Protein AF-I4BBF3-F1 (afdb_monomer_lite)

Radius of gyration: 27.24 Å; chains: 1; bounding box: 70×35×88 Å

Structure (mmCIF, N/CA/C/O backbone):
data_AF-I4BBF3-F1
#
_entry.id   AF-I4BBF3-F1
#
loop_
_atom_site.group_PDB
_atom_site.id
_atom_site.type_symbol
_atom_site.label_atom_id
_atom_site.label_alt_id
_atom_site.label_comp_id
_atom_site.label_asym_id
_atom_site.label_entity_id
_atom_site.label_seq_id
_atom_site.pdbx_PDB_ins_code
_atom_site.Cartn_x
_atom_site.Cartn_y
_atom_site.Cartn_z
_atom_site.occupancy
_atom_site.B_iso_or_equiv
_atom_site.auth_seq_id
_atom_site.auth_comp_id
_atom_site.auth_asym_id
_atom_site.auth_atom_id
_atom_site.pdbx_PDB_model_num
ATOM 1 N N . MET A 1 1 ? -49.535 -15.320 -70.992 1.00 38.84 1 MET A N 1
ATOM 2 C CA . MET A 1 1 ? -50.136 -16.609 -70.597 1.00 38.84 1 MET A CA 1
ATOM 3 C C . MET A 1 1 ? -49.320 -17.195 -69.453 1.00 38.84 1 MET A C 1
ATOM 5 O O . MET A 1 1 ? -48.101 -17.200 -69.522 1.00 38.84 1 MET A O 1
ATOM 9 N N . THR A 1 2 ? -50.036 -17.564 -68.395 1.00 36.50 2 THR A N 1
ATOM 10 C CA . THR A 1 2 ? -49.710 -18.356 -67.187 1.00 36.50 2 THR A CA 1
ATOM 11 C C . THR A 1 2 ? -48.779 -19.561 -67.472 1.00 36.50 2 THR A C 1
ATOM 13 O O . THR A 1 2 ? -48.849 -20.107 -68.562 1.00 36.50 2 THR A O 1
ATOM 16 N N . MET A 1 3 ? -47.880 -20.042 -66.594 1.00 35.47 3 MET A N 1
ATOM 17 C CA . MET A 1 3 ? -48.078 -20.500 -65.205 1.00 35.47 3 MET A CA 1
ATOM 18 C C . MET A 1 3 ? -46.771 -20.622 -64.369 1.00 35.47 3 MET A C 1
ATOM 20 O O . MET A 1 3 ? -45.705 -20.933 -64.885 1.00 35.47 3 MET A O 1
ATOM 24 N N . LYS A 1 4 ? -46.953 -20.465 -63.045 1.00 45.62 4 LYS A N 1
ATOM 25 C CA . LYS A 1 4 ? -46.247 -20.995 -61.848 1.00 45.62 4 LYS A CA 1
ATOM 26 C C . LYS A 1 4 ? -45.193 -22.116 -62.002 1.00 45.62 4 LYS A C 1
ATOM 28 O O . LYS A 1 4 ? -45.495 -23.174 -62.543 1.00 45.62 4 LYS A O 1
ATOM 33 N N . ARG A 1 5 ? -44.125 -22.009 -61.188 1.00 48.22 5 ARG A N 1
ATOM 34 C CA . ARG A 1 5 ? -43.706 -23.071 -60.241 1.00 48.22 5 ARG A CA 1
ATOM 35 C C . ARG A 1 5 ? -42.970 -22.505 -59.012 1.00 48.22 5 ARG A C 1
ATOM 37 O O . ARG A 1 5 ? -42.053 -21.707 -59.141 1.00 48.22 5 ARG A O 1
ATOM 44 N N . MET A 1 6 ? -43.438 -22.919 -57.833 1.00 47.50 6 MET A N 1
ATOM 45 C CA . MET A 1 6 ? -42.845 -22.743 -56.499 1.00 47.50 6 MET A CA 1
ATOM 46 C C . MET A 1 6 ? -41.921 -23.930 -56.181 1.00 47.50 6 MET A C 1
ATOM 48 O O . MET A 1 6 ? -42.310 -25.038 -56.536 1.00 47.50 6 MET A O 1
ATOM 52 N N . THR A 1 7 ? -40.810 -23.706 -55.458 1.00 47.41 7 THR A N 1
ATOM 53 C CA . THR A 1 7 ? -40.121 -24.630 -54.504 1.00 47.41 7 THR A CA 1
ATOM 54 C C . THR A 1 7 ? -38.872 -23.907 -53.965 1.00 47.41 7 THR A C 1
ATOM 56 O O . THR A 1 7 ? -38.019 -23.532 -54.757 1.00 47.41 7 THR A O 1
ATOM 59 N N . MET A 1 8 ? -38.880 -23.380 -52.735 1.00 35.91 8 MET A N 1
ATOM 60 C CA . MET A 1 8 ? -38.453 -23.968 -51.443 1.00 35.91 8 MET A CA 1
ATOM 61 C C . MET A 1 8 ? -36.947 -24.264 -51.267 1.00 35.91 8 MET A C 1
ATOM 63 O O . MET A 1 8 ? -36.312 -24.922 -52.079 1.00 35.91 8 MET A O 1
ATOM 67 N N . SER A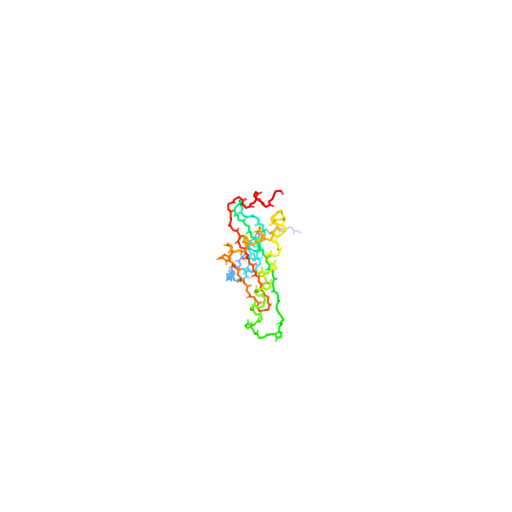 1 9 ? -36.465 -23.749 -50.130 1.00 48.47 9 SER A N 1
ATOM 68 C CA . SER A 1 9 ? -35.185 -23.811 -49.419 1.00 48.47 9 SER A CA 1
ATOM 69 C C . SER A 1 9 ? -34.305 -25.059 -49.544 1.00 48.47 9 SER A C 1
ATOM 71 O O . SER A 1 9 ? -34.794 -26.179 -49.452 1.00 48.47 9 SER A O 1
ATOM 73 N N . ALA A 1 10 ? -32.986 -24.839 -49.490 1.00 48.62 10 ALA A N 1
ATOM 74 C CA . ALA A 1 10 ? -32.059 -25.715 -48.770 1.00 48.62 10 ALA A CA 1
ATOM 75 C C . ALA A 1 10 ? -30.840 -24.914 -48.281 1.00 48.62 10 ALA A C 1
ATOM 77 O O . ALA A 1 10 ? -29.944 -24.559 -49.044 1.00 48.62 10 ALA A O 1
ATOM 78 N N . SER A 1 11 ? -30.847 -24.609 -46.985 1.00 47.91 11 SER A N 1
ATOM 79 C CA . SER A 1 11 ? -29.691 -24.164 -46.216 1.00 47.91 11 SER A CA 1
ATOM 80 C C . SER A 1 11 ? -28.587 -25.220 -46.271 1.00 47.91 11 SER A C 1
ATOM 82 O O . SER A 1 11 ? -28.857 -26.393 -46.026 1.00 47.91 11 SER A O 1
ATOM 84 N N . LEU A 1 12 ? -27.341 -24.808 -46.492 1.00 45.38 12 LEU A N 1
ATOM 85 C CA . LEU A 1 12 ? -26.170 -25.629 -46.191 1.00 45.38 12 LEU A CA 1
ATOM 86 C C . LEU A 1 12 ? -25.174 -24.780 -45.404 1.00 45.38 12 LEU A C 1
ATOM 88 O O . LEU A 1 12 ? -24.359 -24.035 -45.940 1.00 45.38 12 LEU A O 1
ATOM 92 N N . LEU A 1 13 ? -25.341 -24.883 -44.085 1.00 46.31 13 LEU A N 1
ATOM 93 C CA . LEU A 1 13 ? -24.372 -24.525 -43.061 1.00 46.31 13 LEU A CA 1
ATOM 94 C C . LEU A 1 13 ? -23.093 -25.325 -43.311 1.00 46.31 13 LEU A C 1
ATOM 96 O O . LEU A 1 13 ? -23.065 -26.532 -43.085 1.00 46.31 13 LEU A O 1
ATOM 100 N N . VAL A 1 14 ? -22.028 -24.656 -43.746 1.00 49.78 14 VAL A N 1
ATOM 101 C CA . VAL A 1 14 ? -20.677 -25.211 -43.643 1.00 49.78 14 VAL A CA 1
ATOM 102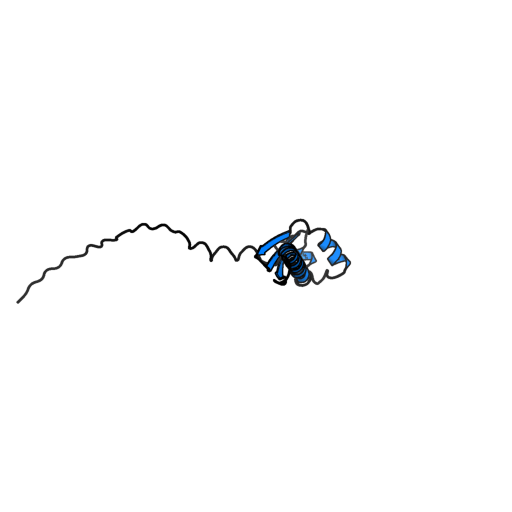 C C . VAL A 1 14 ? -20.146 -24.834 -42.266 1.00 49.78 14 VAL A C 1
ATOM 104 O O . VAL A 1 14 ? -19.606 -23.755 -42.040 1.00 49.78 14 VAL A O 1
ATOM 107 N N . THR A 1 15 ? -20.366 -25.747 -41.326 1.00 47.81 15 THR A N 1
ATOM 108 C CA . THR A 1 15 ? -19.697 -25.823 -40.029 1.00 47.81 15 THR A CA 1
ATOM 109 C C . THR A 1 15 ? -18.207 -26.079 -40.243 1.00 47.81 15 THR A C 1
ATOM 111 O O . THR A 1 15 ? -17.766 -27.222 -40.342 1.00 47.81 15 THR A O 1
ATOM 114 N N . GLY A 1 16 ? -17.429 -25.002 -40.331 1.00 48.22 16 GLY A N 1
ATOM 115 C CA . GLY A 1 16 ? -15.978 -25.027 -40.189 1.00 48.22 16 GLY A CA 1
ATOM 116 C C . GLY A 1 16 ? -15.608 -24.858 -38.721 1.00 48.22 16 GLY A C 1
ATOM 117 O O . GLY A 1 16 ? -15.592 -23.745 -38.205 1.00 48.22 16 GLY A O 1
ATOM 118 N N . ILE A 1 17 ? -15.345 -25.977 -38.052 1.00 55.72 17 ILE A N 1
ATOM 119 C CA . ILE A 1 17 ? -14.746 -26.044 -36.719 1.00 55.72 17 ILE A CA 1
ATOM 120 C C . ILE A 1 17 ? -13.340 -25.437 -36.816 1.00 55.72 17 ILE A C 1
ATOM 122 O O . ILE A 1 17 ? -12.428 -26.071 -37.337 1.00 55.72 17 ILE A O 1
ATOM 126 N N . PHE A 1 18 ? -13.165 -24.217 -36.309 1.00 48.75 18 PHE A N 1
ATOM 127 C CA . PHE A 1 18 ? -11.869 -23.716 -35.863 1.00 48.75 18 PHE A CA 1
ATOM 128 C C . PHE A 1 18 ? -12.007 -23.226 -34.423 1.00 48.75 18 PHE A C 1
ATOM 130 O O . PHE A 1 18 ? -12.940 -22.519 -34.052 1.00 48.75 18 PHE A O 1
ATOM 137 N N . LEU A 1 19 ? -11.096 -23.743 -33.615 1.00 48.91 19 LEU A N 1
ATOM 138 C CA . LEU A 1 19 ? -11.065 -23.760 -32.162 1.00 48.91 19 LEU A CA 1
ATOM 139 C C . LEU A 1 19 ? -11.204 -22.359 -31.528 1.00 48.91 19 LEU A C 1
ATOM 141 O O . LEU A 1 19 ? -10.659 -21.392 -32.064 1.00 48.91 19 LEU A O 1
ATOM 145 N N . PRO A 1 20 ? -11.836 -22.242 -30.344 1.00 49.09 20 PRO A N 1
ATOM 146 C CA . PRO A 1 20 ? -11.873 -21.005 -29.582 1.00 49.09 20 PRO A CA 1
ATOM 147 C C . PRO A 1 20 ? -10.529 -20.836 -28.864 1.00 49.09 20 PRO A C 1
ATOM 149 O O . PRO A 1 20 ? -10.383 -21.200 -27.702 1.00 49.09 20 PRO A O 1
ATOM 152 N N . PHE A 1 21 ? -9.524 -20.311 -29.558 1.00 48.94 21 PHE A N 1
ATOM 153 C CA . PHE A 1 21 ? -8.306 -19.826 -28.916 1.00 48.94 21 PHE A CA 1
ATOM 154 C C . PHE A 1 21 ? -8.258 -18.301 -29.006 1.00 48.94 21 PHE A C 1
ATOM 156 O O . PHE A 1 21 ? -8.241 -17.724 -30.089 1.00 48.94 21 PHE A O 1
ATOM 163 N N . CYS A 1 22 ? -8.210 -17.688 -27.820 1.00 49.75 22 CYS A N 1
ATOM 164 C CA . CYS A 1 22 ? -7.884 -16.287 -27.549 1.00 49.75 22 CYS A CA 1
ATOM 165 C C . CYS A 1 22 ? -9.009 -15.248 -27.712 1.00 49.75 22 CYS A C 1
ATOM 167 O O . CYS A 1 22 ? -8.863 -14.255 -28.413 1.00 49.75 22 CYS A O 1
ATOM 169 N N . ALA A 1 23 ? -10.077 -15.397 -26.924 1.00 41.25 23 ALA A N 1
ATOM 170 C CA . ALA A 1 23 ? -10.784 -14.236 -26.352 1.00 41.25 23 ALA A CA 1
ATOM 171 C C . ALA A 1 23 ? -10.681 -14.203 -24.810 1.00 41.25 23 ALA A C 1
ATOM 173 O O . ALA A 1 23 ? -11.480 -13.579 -24.115 1.00 41.25 23 ALA A O 1
ATOM 174 N N . SER A 1 24 ? -9.666 -14.879 -24.266 1.00 45.19 24 SER A N 1
ATOM 175 C CA . SER A 1 24 ? -9.268 -14.833 -22.859 1.00 45.19 24 SER A CA 1
ATOM 176 C C . SER A 1 24 ? -8.171 -13.787 -22.663 1.00 45.19 24 SER A C 1
ATOM 178 O O . SER A 1 24 ? -7.012 -14.143 -22.489 1.00 45.19 24 SER A O 1
ATOM 180 N N . SER A 1 25 ? -8.510 -12.498 -22.702 1.00 44.84 25 SER A N 1
ATOM 181 C CA . SER A 1 25 ? -7.600 -11.458 -22.176 1.00 44.84 25 SER A CA 1
ATOM 182 C C . SER A 1 25 ? -8.240 -10.105 -21.849 1.00 44.84 25 SER A C 1
ATOM 184 O O . SER A 1 25 ? -7.522 -9.208 -21.426 1.00 44.84 25 SER A O 1
ATOM 186 N N . LEU A 1 26 ? -9.570 -9.943 -21.924 1.00 48.66 26 LEU A N 1
ATOM 187 C CA . LEU A 1 26 ? -10.226 -8.691 -21.497 1.00 48.66 26 LEU A CA 1
ATOM 188 C C . LEU A 1 26 ? -11.280 -8.831 -20.382 1.00 48.66 26 LEU A C 1
ATOM 190 O O . LEU A 1 26 ? -11.951 -7.856 -20.060 1.00 48.66 26 LEU A O 1
ATOM 194 N N . ALA A 1 27 ? -11.406 -10.002 -19.745 1.00 45.81 27 ALA A N 1
ATOM 195 C CA . ALA A 1 27 ? -12.399 -10.229 -18.681 1.00 45.81 27 ALA A CA 1
ATOM 196 C C . ALA A 1 27 ? -11.840 -10.823 -17.368 1.00 45.81 27 ALA A C 1
ATOM 198 O O . ALA A 1 27 ? -12.619 -11.219 -16.507 1.00 45.81 27 ALA A O 1
ATOM 199 N N . CYS A 1 28 ? -10.513 -10.842 -17.167 1.00 42.34 28 CYS A N 1
ATOM 200 C CA . CYS A 1 28 ? -9.883 -11.371 -15.940 1.00 42.34 28 CYS A CA 1
ATOM 201 C C . CYS A 1 28 ? -8.885 -10.419 -15.244 1.00 42.34 28 CYS A C 1
ATOM 203 O O . CYS A 1 28 ? -8.111 -10.872 -14.408 1.00 42.34 28 CYS A O 1
ATOM 205 N N . ALA A 1 29 ? -8.898 -9.110 -15.529 1.00 46.12 29 ALA A N 1
ATOM 206 C CA . ALA A 1 29 ? -7.922 -8.161 -14.960 1.00 46.12 29 ALA A CA 1
ATOM 207 C C . ALA A 1 29 ? -8.494 -7.083 -14.008 1.00 46.12 29 ALA A C 1
ATOM 209 O O . ALA A 1 29 ? -7.761 -6.186 -13.609 1.00 46.12 29 ALA A O 1
ATOM 210 N N . THR A 1 30 ? -9.768 -7.132 -13.589 1.00 47.91 30 THR A N 1
ATOM 211 C CA . THR A 1 30 ? -10.381 -6.019 -12.809 1.00 47.91 30 THR A CA 1
ATOM 212 C C . THR A 1 30 ? -11.139 -6.434 -11.538 1.00 47.91 30 THR A C 1
ATOM 214 O O . THR A 1 30 ? -12.010 -5.712 -11.042 1.00 47.91 30 THR A O 1
ATOM 217 N N . GLY A 1 31 ? -10.799 -7.592 -10.958 1.00 52.72 31 GLY A N 1
ATOM 218 C CA . GLY A 1 31 ? -11.379 -8.065 -9.688 1.00 52.72 31 GLY A CA 1
ATOM 219 C C . GLY A 1 31 ? -10.426 -8.079 -8.485 1.00 52.72 31 GLY A C 1
ATOM 220 O O . GLY A 1 31 ? -10.879 -8.005 -7.342 1.00 52.72 31 GLY A O 1
ATOM 221 N N . GLY A 1 32 ? -9.113 -8.181 -8.722 1.00 64.38 32 GLY A N 1
ATOM 222 C CA . GLY A 1 32 ? -8.133 -8.381 -7.651 1.00 64.38 32 GLY A CA 1
ATOM 223 C C . GLY A 1 32 ? -7.765 -7.091 -6.921 1.00 64.38 32 GLY A C 1
ATOM 224 O O . GLY A 1 32 ? -7.781 -7.042 -5.697 1.00 64.38 32 GLY A O 1
ATOM 225 N N . TRP A 1 33 ? -7.451 -6.041 -7.670 1.00 80.75 33 TRP A N 1
ATOM 226 C CA . TRP A 1 33 ? -6.783 -4.836 -7.182 1.00 80.75 33 TRP A CA 1
ATOM 227 C C . TRP A 1 33 ? -7.766 -3.754 -6.725 1.00 80.75 33 TRP A C 1
ATOM 229 O O . TRP A 1 33 ? -7.766 -2.645 -7.242 1.00 80.75 33 TRP A O 1
ATOM 239 N N . ARG A 1 34 ? -8.652 -4.095 -5.783 1.00 84.25 34 ARG A N 1
ATOM 240 C CA . ARG A 1 34 ? -9.609 -3.142 -5.203 1.00 84.25 34 ARG A CA 1
ATOM 241 C C . ARG A 1 34 ? -9.218 -2.766 -3.787 1.00 84.25 34 ARG A C 1
ATOM 243 O O . ARG A 1 34 ? -8.887 -3.638 -2.986 1.00 84.25 34 ARG A O 1
ATOM 250 N N . GLU A 1 35 ? -9.327 -1.479 -3.496 1.00 87.38 35 GLU A N 1
ATOM 251 C CA . GLU A 1 35 ? -9.181 -0.953 -2.146 1.00 87.38 35 GLU A CA 1
ATOM 252 C C . GLU A 1 35 ? -10.485 -1.019 -1.356 1.00 87.38 35 GLU A C 1
ATOM 254 O O . GLU A 1 35 ? -11.579 -0.968 -1.925 1.00 87.38 35 GLU A O 1
ATOM 259 N N . GLY A 1 36 ? -10.357 -1.061 -0.034 1.00 87.06 36 GLY A N 1
ATOM 260 C CA . GLY A 1 36 ? -11.460 -0.916 0.905 1.00 87.06 36 GLY A CA 1
ATOM 261 C C . GLY A 1 36 ? -11.638 -2.101 1.842 1.00 87.06 36 GLY A C 1
ATOM 262 O O . GLY A 1 36 ? -10.898 -3.091 1.815 1.00 87.06 36 GLY A O 1
ATOM 263 N N . PHE A 1 37 ? -12.625 -1.966 2.723 1.00 86.69 37 PHE A N 1
ATOM 264 C CA . PHE A 1 37 ? -12.933 -2.981 3.718 1.00 86.69 37 PHE A CA 1
ATOM 265 C C . PHE A 1 37 ? -13.538 -4.227 3.070 1.00 86.69 37 PHE A C 1
ATOM 267 O O . PHE A 1 37 ? -14.484 -4.149 2.284 1.00 86.69 37 PHE A O 1
ATOM 274 N N . ARG A 1 38 ? -13.019 -5.394 3.444 1.00 87.25 38 ARG A N 1
ATOM 275 C CA . ARG A 1 38 ? -13.598 -6.702 3.136 1.00 87.25 38 ARG A CA 1
ATOM 276 C C . ARG A 1 38 ? -14.145 -7.303 4.426 1.00 87.25 38 ARG A C 1
ATOM 278 O O . ARG A 1 38 ? -13.448 -7.994 5.158 1.00 87.25 38 ARG A O 1
ATOM 285 N N . GLY A 1 39 ? -15.412 -7.013 4.704 1.00 85.50 39 GLY A N 1
ATOM 286 C CA . GLY A 1 39 ? -16.038 -7.363 5.980 1.00 85.50 39 GLY A CA 1
ATOM 287 C C . GLY A 1 39 ? -15.646 -6.401 7.102 1.00 85.50 39 GLY A C 1
ATOM 288 O O . GLY A 1 39 ? -15.247 -5.265 6.849 1.00 85.50 39 GLY A O 1
ATOM 289 N N . GLU A 1 40 ? -15.806 -6.841 8.347 1.00 85.06 40 GLU A N 1
ATOM 290 C CA . GLU A 1 40 ? -15.583 -5.998 9.533 1.00 85.06 40 GLU A CA 1
ATOM 291 C C . GLU A 1 40 ? -14.114 -5.931 9.955 1.00 85.06 40 GLU A C 1
ATOM 293 O O . GLU A 1 40 ? -13.690 -4.942 10.550 1.00 85.06 40 GLU A O 1
ATOM 298 N N . ASN A 1 41 ? -13.332 -6.955 9.603 1.00 85.25 41 ASN A N 1
ATOM 299 C CA . ASN A 1 41 ? -12.002 -7.169 10.165 1.00 85.25 41 ASN A CA 1
ATOM 300 C C . ASN A 1 41 ? -10.858 -7.008 9.161 1.00 85.25 41 ASN A C 1
ATOM 302 O O . ASN A 1 41 ? -9.701 -7.133 9.544 1.00 85.25 41 ASN A O 1
ATOM 306 N N . GLN A 1 42 ? -11.141 -6.776 7.877 1.00 86.06 42 GLN A N 1
ATOM 307 C CA . GLN A 1 42 ? -10.105 -6.713 6.847 1.00 86.06 42 GLN A CA 1
ATOM 308 C C . GLN A 1 42 ? -10.202 -5.421 6.037 1.00 86.06 42 GLN A C 1
ATOM 310 O O . GLN A 1 42 ? -11.286 -5.030 5.613 1.00 86.06 42 GLN A O 1
ATOM 315 N N . LEU A 1 43 ? -9.059 -4.793 5.770 1.00 86.06 43 LEU A N 1
ATOM 316 C CA . LEU A 1 43 ? -8.891 -3.659 4.865 1.00 86.06 43 LEU A CA 1
ATOM 317 C C . LEU A 1 43 ? -7.850 -4.020 3.807 1.00 86.06 43 LEU A C 1
ATOM 319 O O . LEU A 1 43 ? -6.778 -4.527 4.128 1.00 86.06 43 LEU A O 1
ATOM 323 N N . GLN A 1 44 ? -8.166 -3.771 2.542 1.00 89.19 44 GLN A N 1
ATOM 324 C CA . GLN A 1 44 ? -7.231 -3.930 1.434 1.00 89.19 44 GLN A CA 1
ATOM 325 C C . GLN A 1 44 ? -6.819 -2.549 0.940 1.00 89.19 44 GLN A C 1
ATOM 327 O O . GLN A 1 44 ? -7.673 -1.729 0.612 1.00 89.19 44 GLN A O 1
ATOM 332 N N . LEU A 1 45 ? -5.516 -2.308 0.891 1.00 88.62 45 LEU A N 1
ATOM 333 C CA . LEU A 1 45 ? -4.921 -1.109 0.317 1.00 88.62 45 LEU A CA 1
ATOM 334 C C . LEU A 1 45 ? -4.136 -1.510 -0.921 1.00 88.62 45 LEU A C 1
ATOM 336 O O . LEU A 1 45 ? -3.456 -2.541 -0.909 1.00 88.62 45 LEU A O 1
ATOM 340 N N . VAL A 1 46 ? -4.242 -0.725 -1.983 1.00 91.25 46 VAL A N 1
ATOM 341 C CA . VAL A 1 46 ? -3.580 -0.999 -3.255 1.00 91.25 46 VAL A CA 1
ATOM 342 C C . VAL A 1 46 ? -2.837 0.246 -3.689 1.00 91.25 46 VAL A C 1
ATOM 344 O O . VAL A 1 46 ? -3.415 1.323 -3.740 1.00 91.25 46 VAL A O 1
ATOM 347 N N . GLY A 1 47 ? -1.568 0.070 -4.029 1.00 89.75 47 GLY A N 1
ATOM 348 C CA . GLY A 1 47 ? -0.725 1.142 -4.526 1.00 89.75 47 GLY A CA 1
ATOM 349 C C . GLY A 1 47 ? 0.081 0.711 -5.731 1.00 89.75 47 GLY A C 1
ATOM 350 O O . GLY A 1 47 ? 0.300 -0.486 -5.971 1.00 89.75 47 GLY A O 1
ATOM 351 N N . GLU A 1 48 ? 0.524 1.705 -6.483 1.00 92.12 48 GLU A N 1
ATOM 352 C CA . GLU A 1 48 ? 1.351 1.536 -7.667 1.00 92.12 48 GLU A CA 1
ATOM 353 C C . GLU A 1 48 ? 2.669 2.284 -7.480 1.00 92.12 48 GLU A C 1
ATOM 355 O O . GLU A 1 48 ? 2.736 3.367 -6.907 1.00 92.12 48 GLU A O 1
ATOM 360 N N . GLY A 1 49 ? 3.756 1.676 -7.934 1.00 90.56 49 GLY A N 1
ATOM 361 C CA . GLY A 1 49 ? 5.094 2.223 -7.803 1.00 90.56 49 GLY A CA 1
ATOM 362 C C . GLY A 1 49 ? 5.827 2.113 -9.118 1.00 90.56 49 GLY A C 1
ATOM 363 O O . GLY A 1 49 ? 5.782 1.079 -9.781 1.00 90.56 49 GLY A O 1
ATOM 364 N N . HIS A 1 50 ? 6.524 3.178 -9.485 1.00 90.94 50 HIS A N 1
ATOM 365 C CA . HIS A 1 50 ? 7.329 3.229 -10.692 1.00 90.94 50 HIS A CA 1
ATOM 366 C C . HIS A 1 50 ? 8.773 3.570 -10.338 1.00 90.94 50 HIS A C 1
ATOM 368 O O . HIS A 1 50 ? 9.030 4.364 -9.433 1.00 90.94 50 HIS A O 1
ATOM 374 N N . ALA A 1 51 ? 9.720 2.985 -11.064 1.00 87.56 51 ALA A N 1
ATOM 375 C CA . ALA A 1 51 ? 11.133 3.295 -10.915 1.00 87.56 51 ALA A CA 1
ATOM 376 C C . ALA A 1 51 ? 11.777 3.632 -12.255 1.00 87.56 51 ALA A C 1
ATOM 378 O O . ALA A 1 51 ? 11.428 3.091 -13.303 1.00 87.56 51 ALA A O 1
ATOM 379 N N . ASN A 1 52 ? 12.778 4.508 -12.191 1.00 86.00 52 ASN A N 1
ATOM 380 C CA . ASN A 1 52 ? 13.473 4.999 -13.369 1.00 86.00 52 ASN A CA 1
ATOM 381 C C . ASN A 1 52 ? 14.082 3.847 -14.192 1.00 86.00 52 ASN A C 1
ATOM 383 O O . ASN A 1 52 ? 14.818 3.002 -13.673 1.00 86.00 52 ASN A O 1
ATOM 387 N N . ALA A 1 53 ? 13.809 3.858 -15.498 1.00 81.12 53 ALA A N 1
ATOM 388 C CA . ALA A 1 53 ? 14.328 2.893 -16.458 1.00 81.12 53 ALA A CA 1
ATOM 389 C C . ALA A 1 53 ? 15.863 2.919 -16.592 1.00 81.12 53 ALA A C 1
ATOM 391 O O . ALA A 1 53 ? 16.442 1.940 -17.053 1.00 81.12 53 ALA A O 1
ATOM 392 N N . SER A 1 54 ? 16.538 3.990 -16.160 1.00 85.44 54 SER A N 1
ATOM 393 C CA . SER A 1 54 ? 18.005 4.073 -16.161 1.00 85.44 54 SER A CA 1
ATOM 394 C C . SER A 1 54 ? 18.679 3.215 -15.083 1.00 85.44 54 SER A C 1
ATOM 396 O O . SER A 1 54 ? 19.879 2.961 -15.166 1.00 85.44 54 SER A O 1
ATOM 398 N N . LEU A 1 55 ? 17.930 2.749 -14.077 1.00 85.44 55 LEU A N 1
ATOM 399 C CA . LEU A 1 55 ? 18.468 1.917 -13.002 1.00 85.44 55 LEU A CA 1
ATOM 400 C C . LEU A 1 55 ? 18.660 0.462 -13.460 1.00 85.44 55 LEU A C 1
ATOM 402 O O . LEU A 1 55 ? 17.855 -0.031 -14.259 1.00 85.44 55 LEU A O 1
ATOM 406 N N . PRO A 1 56 ? 19.655 -0.264 -12.913 1.00 89.44 56 PRO A N 1
ATOM 407 C CA . PRO A 1 56 ? 19.786 -1.708 -13.089 1.00 89.44 56 PRO A CA 1
ATOM 408 C C . PRO A 1 56 ? 18.490 -2.439 -12.724 1.00 89.44 56 PRO A C 1
ATOM 410 O O . PRO A 1 56 ? 17.837 -2.073 -11.750 1.00 89.44 56 PRO A O 1
ATOM 413 N N . GLN A 1 57 ? 18.137 -3.495 -13.463 1.00 85.06 57 GLN A N 1
ATOM 414 C CA . GLN A 1 57 ? 16.852 -4.201 -13.330 1.00 85.06 57 GLN A CA 1
ATOM 415 C C . GLN A 1 57 ? 16.502 -4.564 -11.877 1.00 85.06 57 GLN A C 1
ATOM 417 O O . GLN A 1 57 ? 15.392 -4.296 -11.428 1.00 85.06 57 GLN A O 1
ATOM 422 N N . VAL A 1 58 ? 17.464 -5.104 -11.124 1.00 87.81 58 VAL A N 1
ATOM 423 C CA . VAL A 1 58 ? 17.265 -5.496 -9.719 1.00 87.81 58 VAL A CA 1
ATOM 424 C C . VAL A 1 58 ? 16.955 -4.286 -8.833 1.00 87.81 58 VAL A C 1
ATOM 426 O O . VAL A 1 58 ? 16.022 -4.323 -8.035 1.00 87.81 58 VAL A O 1
ATOM 429 N N . GLN A 1 59 ? 17.698 -3.187 -8.994 1.00 87.19 59 GLN A N 1
ATOM 430 C CA . GLN A 1 59 ? 17.463 -1.953 -8.237 1.00 87.19 59 GLN A CA 1
ATOM 431 C C . GLN A 1 59 ? 16.147 -1.290 -8.639 1.00 87.19 59 GLN A C 1
ATOM 433 O O . GLN A 1 59 ? 15.417 -0.803 -7.783 1.00 87.19 59 GLN A O 1
ATOM 438 N N . ARG A 1 60 ? 15.819 -1.312 -9.932 1.00 87.06 60 ARG A N 1
ATOM 439 C CA . ARG A 1 60 ? 14.574 -0.771 -10.470 1.00 87.06 60 ARG A CA 1
ATOM 440 C C . ARG A 1 60 ? 13.363 -1.485 -9.882 1.00 87.06 60 ARG A C 1
ATOM 442 O O . ARG A 1 60 ? 12.471 -0.826 -9.365 1.00 87.06 60 ARG A O 1
ATOM 449 N N . GLN A 1 61 ? 13.360 -2.816 -9.896 1.00 86.50 61 GLN A N 1
ATOM 450 C CA . GLN A 1 61 ? 12.269 -3.604 -9.324 1.00 86.50 61 GLN A CA 1
ATOM 451 C C . GLN A 1 61 ? 12.165 -3.422 -7.808 1.00 86.50 61 GLN A C 1
ATOM 453 O O . GLN A 1 61 ? 11.060 -3.277 -7.293 1.00 86.50 61 GLN A O 1
ATOM 458 N N . ALA A 1 62 ? 13.294 -3.368 -7.092 1.00 87.88 62 ALA A N 1
ATOM 459 C CA . ALA A 1 62 ? 13.291 -3.088 -5.658 1.00 87.88 62 ALA A CA 1
ATOM 460 C C . ALA A 1 62 ? 12.683 -1.707 -5.352 1.00 87.88 62 ALA A C 1
ATOM 462 O O . ALA A 1 62 ? 11.801 -1.597 -4.506 1.00 87.88 62 ALA A O 1
ATOM 463 N N . MET A 1 63 ? 13.089 -0.670 -6.088 1.00 88.62 63 MET A N 1
ATOM 464 C CA . MET A 1 63 ? 12.568 0.690 -5.926 1.00 88.62 63 MET A CA 1
ATOM 465 C C . MET A 1 63 ? 11.081 0.789 -6.279 1.00 88.62 63 MET A C 1
ATOM 467 O O . MET A 1 63 ? 10.314 1.363 -5.512 1.00 88.62 63 MET A O 1
ATOM 471 N N . ALA A 1 64 ? 10.655 0.200 -7.401 1.00 89.62 64 ALA A N 1
ATOM 472 C CA . ALA A 1 64 ? 9.254 0.203 -7.820 1.00 89.62 64 ALA A CA 1
ATOM 473 C C . ALA A 1 64 ? 8.370 -0.548 -6.814 1.00 89.62 64 ALA A C 1
ATOM 475 O O . ALA A 1 64 ? 7.275 -0.094 -6.489 1.00 89.62 64 ALA A O 1
ATOM 476 N N . LYS A 1 65 ? 8.860 -1.661 -6.256 1.00 88.62 65 LYS A N 1
ATOM 477 C CA . LYS A 1 65 ? 8.175 -2.410 -5.199 1.00 88.62 65 LYS A CA 1
ATOM 478 C C . LYS A 1 65 ? 8.009 -1.587 -3.924 1.00 88.62 65 LYS A C 1
ATOM 480 O O . LYS A 1 65 ? 6.907 -1.541 -3.384 1.00 88.62 65 LYS A O 1
ATOM 485 N N . GLU A 1 66 ? 9.077 -0.960 -3.438 1.00 88.19 66 GLU A N 1
ATOM 486 C CA . GLU A 1 66 ? 9.001 -0.139 -2.226 1.00 88.19 66 GLU A CA 1
ATOM 487 C C . GLU A 1 66 ? 8.086 1.070 -2.436 1.00 88.19 66 GLU A C 1
ATOM 489 O O . GLU A 1 66 ? 7.236 1.342 -1.590 1.00 88.19 66 GLU A O 1
ATOM 494 N N . ALA A 1 67 ? 8.170 1.723 -3.598 1.00 88.44 67 ALA A N 1
ATOM 495 C CA . ALA A 1 67 ? 7.262 2.802 -3.969 1.00 88.44 67 ALA A CA 1
ATOM 496 C C . ALA A 1 67 ? 5.793 2.343 -3.951 1.00 88.44 67 ALA A C 1
ATOM 498 O O . ALA A 1 67 ? 4.966 3.007 -3.335 1.00 88.44 67 ALA A O 1
ATOM 499 N N . ALA A 1 68 ? 5.480 1.175 -4.522 1.00 89.06 68 ALA A N 1
ATOM 500 C CA . ALA A 1 68 ? 4.117 0.643 -4.553 1.00 89.06 68 ALA A CA 1
ATOM 501 C C . ALA A 1 68 ? 3.576 0.332 -3.149 1.00 89.06 68 ALA A C 1
ATOM 503 O O . ALA A 1 68 ? 2.401 0.552 -2.859 1.00 89.06 68 ALA A O 1
ATOM 504 N N . ILE A 1 69 ? 4.426 -0.183 -2.255 1.00 87.62 69 ILE A N 1
ATOM 505 C CA . ILE A 1 69 ? 4.050 -0.457 -0.862 1.00 87.62 69 ILE A CA 1
ATOM 506 C C . ILE A 1 69 ? 3.809 0.850 -0.102 1.00 87.62 69 ILE A C 1
ATOM 508 O O . ILE A 1 69 ? 2.855 0.930 0.672 1.00 87.62 69 ILE A O 1
ATOM 512 N N . ILE A 1 70 ? 4.670 1.853 -0.290 1.00 87.25 70 ILE A N 1
ATOM 513 C CA . ILE A 1 70 ? 4.520 3.171 0.337 1.00 87.25 70 ILE A CA 1
ATOM 514 C C . ILE A 1 70 ? 3.219 3.826 -0.127 1.00 87.25 70 ILE A C 1
ATOM 516 O O . ILE A 1 70 ? 2.449 4.286 0.715 1.00 87.25 70 ILE A O 1
ATOM 520 N N . ASP A 1 71 ? 2.956 3.803 -1.432 1.00 89.44 71 ASP A N 1
ATOM 521 C CA . ASP A 1 71 ? 1.735 4.330 -2.037 1.00 89.44 71 ASP A CA 1
ATOM 522 C C . ASP A 1 71 ? 0.491 3.649 -1.451 1.00 89.44 71 ASP A C 1
ATOM 524 O O . ASP A 1 71 ? -0.370 4.320 -0.881 1.00 89.44 71 ASP A O 1
ATOM 528 N N . ALA A 1 72 ? 0.472 2.311 -1.414 1.00 88.44 72 ALA A N 1
ATOM 529 C CA . ALA A 1 72 ? -0.620 1.547 -0.811 1.00 88.44 72 ALA A CA 1
ATOM 530 C C . ALA A 1 72 ? -0.847 1.941 0.658 1.00 88.44 72 ALA A C 1
ATOM 532 O O . ALA A 1 72 ? -1.971 2.174 1.092 1.00 88.44 72 ALA A O 1
ATOM 533 N N . MET A 1 73 ? 0.224 2.039 1.450 1.00 85.00 73 MET A N 1
ATOM 534 C CA . MET A 1 73 ? 0.120 2.406 2.864 1.00 85.00 73 MET A CA 1
ATOM 535 C C . MET A 1 73 ? -0.329 3.854 3.076 1.00 85.00 73 MET A C 1
ATOM 537 O O . MET A 1 73 ? -0.945 4.138 4.102 1.00 85.00 73 MET A O 1
ATOM 541 N N . SER A 1 74 ? -0.064 4.764 2.136 1.00 84.75 74 SER A N 1
ATOM 542 C CA . SER A 1 74 ? -0.506 6.160 2.228 1.00 84.75 74 SER A CA 1
ATOM 543 C C . SER A 1 74 ? -2.038 6.277 2.245 1.00 84.75 74 SER A C 1
ATOM 545 O O . SER A 1 74 ? -2.604 7.109 2.964 1.00 84.75 74 SER A O 1
ATOM 547 N N . HIS A 1 75 ? -2.720 5.355 1.555 1.00 87.12 75 HIS A N 1
ATOM 548 C CA . HIS A 1 75 ? -4.176 5.272 1.505 1.00 87.12 75 HIS A CA 1
ATOM 549 C C . HIS A 1 75 ? -4.808 4.820 2.826 1.00 87.12 75 HIS A C 1
ATOM 551 O O . HIS A 1 75 ? -6.019 4.942 2.987 1.00 87.12 75 HIS A O 1
ATOM 557 N N . TRP A 1 76 ? -4.024 4.370 3.813 1.00 82.56 76 TRP A N 1
ATOM 558 C CA . TRP A 1 76 ? -4.521 4.073 5.162 1.00 82.56 76 TRP A CA 1
ATOM 559 C C . TRP A 1 76 ? -5.350 5.223 5.739 1.00 82.56 76 TRP A C 1
ATOM 561 O O . TRP A 1 76 ? -6.443 5.013 6.265 1.00 82.56 76 TRP A O 1
ATOM 571 N N . THR A 1 77 ? -4.856 6.452 5.586 1.00 81.12 77 THR A N 1
ATOM 572 C CA . THR A 1 77 ? -5.490 7.664 6.122 1.00 81.12 77 THR A CA 1
ATOM 573 C C . THR A 1 77 ? -6.883 7.909 5.547 1.00 81.12 77 THR A C 1
ATOM 575 O O . THR A 1 77 ? -7.746 8.420 6.250 1.00 81.12 77 THR A O 1
ATOM 578 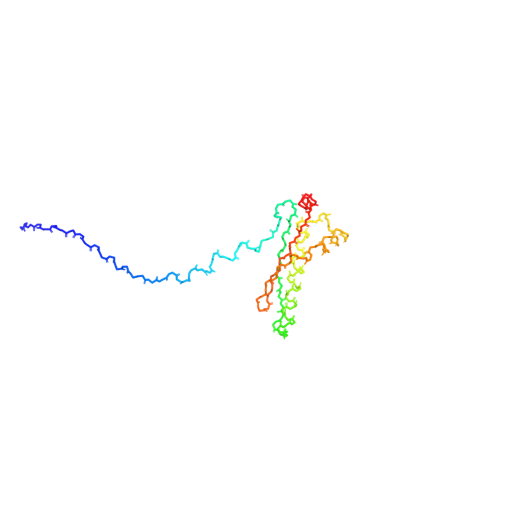N N . LYS A 1 78 ? -7.149 7.472 4.311 1.00 84.00 78 LYS A N 1
ATOM 579 C CA . LYS A 1 78 ? -8.471 7.553 3.673 1.00 84.00 78 LYS A CA 1
ATOM 580 C C . LYS A 1 78 ? -9.511 6.673 4.368 1.00 84.00 78 LYS A C 1
ATOM 582 O O . LYS A 1 78 ? -10.691 7.004 4.351 1.00 84.00 78 LYS A O 1
ATOM 587 N N . PHE A 1 79 ? -9.086 5.550 4.944 1.00 81.38 79 PHE A N 1
ATOM 588 C CA . PHE A 1 79 ? -9.982 4.572 5.560 1.00 81.38 79 PHE A CA 1
ATOM 589 C C . PHE A 1 79 ? -9.999 4.649 7.084 1.00 81.38 79 PHE A C 1
ATOM 591 O O . PHE A 1 79 ? -11.017 4.307 7.667 1.00 81.38 79 PHE A O 1
ATOM 598 N N . CYS A 1 80 ? -8.906 5.093 7.708 1.00 77.38 80 CYS A N 1
ATOM 599 C CA . CYS A 1 80 ? -8.691 5.102 9.156 1.00 77.38 80 CYS A CA 1
ATOM 600 C C . CYS A 1 80 ? -8.160 6.467 9.649 1.00 77.38 80 CYS A C 1
ATOM 602 O O . CYS A 1 80 ? -7.242 6.520 10.470 1.00 77.38 80 CYS A O 1
ATOM 604 N N . ALA A 1 81 ? -8.715 7.580 9.148 1.00 69.62 81 ALA A N 1
ATOM 605 C CA . ALA A 1 81 ? -8.270 8.946 9.466 1.00 69.62 81 ALA A CA 1
ATOM 606 C C . ALA A 1 81 ? -8.254 9.253 10.976 1.00 69.62 81 ALA A C 1
ATOM 608 O O . ALA A 1 81 ? -7.345 9.923 11.463 1.00 69.62 81 ALA A O 1
ATOM 609 N N . ALA A 1 82 ? -9.227 8.726 11.727 1.00 66.31 82 ALA A N 1
ATOM 610 C CA . ALA A 1 82 ? -9.353 8.935 13.171 1.00 66.31 82 ALA A CA 1
ATOM 611 C C . ALA A 1 82 ? -8.210 8.302 13.992 1.00 66.31 82 ALA A C 1
ATOM 613 O O . ALA A 1 82 ? -7.940 8.729 15.110 1.00 66.31 82 ALA A O 1
ATOM 614 N N . GLN A 1 83 ? -7.511 7.309 13.431 1.00 64.44 83 GLN A N 1
ATOM 615 C CA . GLN A 1 83 ? -6.391 6.594 14.057 1.00 64.44 83 GLN A CA 1
ATOM 616 C C . GLN A 1 83 ? -5.032 7.030 13.476 1.00 64.44 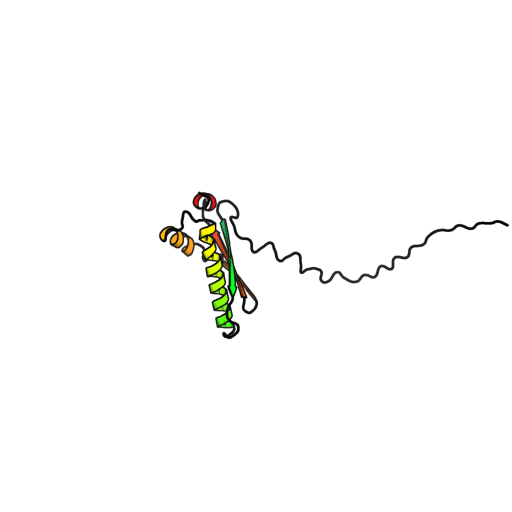83 GLN A C 1
ATOM 618 O O . GLN A 1 83 ? -4.047 6.298 13.566 1.00 64.44 83 GLN A O 1
ATOM 623 N N . ASN A 1 84 ? -4.958 8.220 12.868 1.00 62.69 84 ASN A N 1
ATOM 624 C CA . ASN A 1 84 ? -3.740 8.774 12.264 1.00 62.69 84 ASN A CA 1
ATOM 625 C C . ASN A 1 84 ? -2.772 9.391 13.299 1.00 62.69 84 ASN A C 1
ATOM 627 O O . ASN A 1 84 ? -2.038 10.327 12.993 1.00 62.69 84 ASN A O 1
ATOM 631 N N . THR A 1 85 ? -2.798 8.910 14.543 1.00 61.31 85 THR A N 1
ATOM 632 C CA . THR A 1 85 ? -1.778 9.218 15.553 1.00 61.31 85 THR A CA 1
ATOM 633 C C . THR A 1 85 ? -0.573 8.303 15.343 1.00 61.31 85 THR A C 1
ATOM 635 O O . THR A 1 85 ? -0.733 7.169 14.889 1.00 61.31 85 THR A O 1
ATOM 638 N N . ASP A 1 86 ? 0.636 8.751 15.691 1.00 58.81 86 ASP A N 1
ATOM 639 C CA . ASP A 1 86 ? 1.865 7.961 15.488 1.00 58.81 86 ASP A CA 1
ATOM 640 C C . ASP A 1 86 ? 1.782 6.558 16.120 1.00 58.81 86 ASP A C 1
ATOM 642 O O . ASP A 1 86 ? 2.259 5.578 15.545 1.00 58.81 86 ASP A O 1
ATOM 646 N N . GLU A 1 87 ? 1.091 6.423 17.256 1.00 60.66 87 GLU A N 1
ATOM 647 C CA . GLU A 1 87 ? 0.833 5.136 17.911 1.00 60.66 87 GLU A CA 1
ATOM 648 C C . GLU A 1 87 ? -0.183 4.263 17.156 1.00 60.66 87 GLU A C 1
ATOM 650 O O . GLU A 1 87 ? -0.002 3.046 17.061 1.00 60.66 87 GLU A O 1
ATOM 655 N N . GLY A 1 88 ? -1.239 4.866 16.598 1.00 60.62 88 GLY A N 1
ATOM 656 C CA . GLY A 1 88 ? -2.233 4.186 15.767 1.00 60.62 88 GLY A CA 1
ATOM 657 C C . GLY A 1 88 ? -1.631 3.705 14.449 1.00 60.62 88 GLY A C 1
ATOM 658 O O . GLY A 1 88 ? -1.833 2.568 14.046 1.00 60.62 88 GLY A O 1
ATOM 659 N N . ILE A 1 89 ? -0.775 4.494 13.811 1.00 58.88 89 ILE A N 1
ATOM 660 C CA . ILE A 1 89 ? -0.086 4.074 12.586 1.00 58.88 89 ILE A CA 1
ATOM 661 C C . ILE A 1 89 ? 0.940 2.976 12.904 1.00 58.88 89 ILE A C 1
ATOM 663 O O . ILE A 1 89 ? 0.993 1.961 12.205 1.00 58.88 89 ILE A O 1
ATOM 667 N N . ALA A 1 90 ? 1.731 3.125 13.974 1.00 60.84 90 ALA A N 1
ATOM 668 C CA . ALA A 1 90 ? 2.761 2.155 14.347 1.00 60.84 90 ALA A CA 1
ATOM 669 C C . ALA A 1 90 ? 2.181 0.778 14.709 1.00 60.84 90 ALA A C 1
ATOM 671 O O . ALA A 1 90 ? 2.690 -0.239 14.229 1.00 60.84 90 ALA A O 1
ATOM 672 N N . ARG A 1 91 ? 1.086 0.726 15.485 1.00 61.97 91 ARG A N 1
ATOM 673 C CA . ARG A 1 91 ? 0.439 -0.540 15.880 1.00 61.97 91 ARG A CA 1
ATOM 674 C C . ARG A 1 91 ? -0.027 -1.351 14.670 1.00 61.97 91 ARG A C 1
ATOM 676 O O . ARG A 1 91 ? 0.179 -2.557 14.618 1.00 61.97 91 ARG A O 1
ATOM 683 N N . PHE A 1 92 ? -0.593 -0.694 13.660 1.00 58.56 92 PHE A N 1
ATOM 684 C CA . PHE A 1 92 ? -1.159 -1.385 12.500 1.00 58.56 92 PHE A CA 1
ATOM 685 C C . PHE A 1 92 ? -0.129 -1.626 11.381 1.00 58.56 92 PHE A C 1
ATOM 687 O O . PHE A 1 92 ? -0.259 -2.586 10.616 1.00 58.56 92 PHE A O 1
ATOM 694 N N . ARG A 1 93 ? 0.941 -0.819 11.308 1.00 60.38 93 ARG A N 1
ATOM 695 C CA . ARG A 1 93 ? 2.042 -0.970 10.336 1.00 60.38 93 ARG A CA 1
ATOM 696 C C . ARG A 1 93 ? 2.938 -2.186 10.614 1.00 60.38 93 ARG A C 1
ATOM 698 O O . ARG A 1 93 ? 3.534 -2.723 9.674 1.00 60.38 93 ARG A O 1
ATOM 705 N N . VAL A 1 94 ? 3.040 -2.620 11.873 1.00 54.19 94 VAL A N 1
ATOM 706 C CA . VAL A 1 94 ? 3.897 -3.747 12.293 1.00 54.19 94 VAL A CA 1
ATOM 707 C C . VAL A 1 94 ? 3.191 -5.101 12.140 1.00 54.19 94 VAL A C 1
ATOM 709 O O . VAL A 1 94 ? 3.821 -6.072 11.727 1.00 54.19 94 VAL A O 1
ATOM 712 N N . GLU A 1 95 ? 1.878 -5.173 12.368 1.00 53.34 95 GLU A N 1
ATOM 713 C CA . GLU A 1 95 ? 1.140 -6.450 12.388 1.00 53.34 95 GLU A CA 1
ATOM 714 C C . GLU A 1 95 ? 0.827 -7.017 10.984 1.00 53.34 95 GLU A C 1
ATOM 716 O O . GLU A 1 95 ? 0.714 -8.230 10.809 1.00 53.34 95 GLU A O 1
ATOM 721 N N . ASN A 1 96 ? 0.786 -6.174 9.943 1.00 55.38 96 ASN A N 1
ATOM 722 C CA . ASN A 1 96 ? 0.222 -6.529 8.628 1.00 55.38 96 ASN A CA 1
ATOM 723 C C . ASN A 1 96 ? 1.248 -6.768 7.507 1.00 55.38 96 ASN A C 1
ATOM 725 O O . ASN A 1 96 ? 0.911 -6.848 6.325 1.00 55.38 96 ASN A O 1
ATOM 729 N N . GLN A 1 97 ? 2.530 -6.916 7.848 1.00 56.25 97 GLN A N 1
ATOM 730 C CA . GLN A 1 97 ? 3.582 -7.125 6.842 1.00 56.25 97 GLN A CA 1
ATOM 731 C C . GLN A 1 97 ? 3.552 -8.523 6.196 1.00 56.25 97 GLN A C 1
ATOM 733 O O . GLN A 1 97 ? 4.177 -8.727 5.158 1.00 56.25 97 GLN A O 1
ATOM 738 N N . LYS A 1 98 ? 2.809 -9.480 6.773 1.00 59.41 98 LYS A N 1
ATOM 739 C CA . LYS A 1 98 ? 2.819 -10.896 6.364 1.00 59.41 98 LYS A CA 1
ATOM 740 C C . LYS A 1 98 ? 1.936 -11.232 5.150 1.00 59.41 98 LYS A C 1
ATOM 742 O O . LYS A 1 98 ? 2.113 -12.301 4.577 1.00 59.41 98 LYS A O 1
ATOM 747 N N . LYS A 1 99 ? 1.010 -10.355 4.734 1.00 66.62 99 LYS A N 1
ATOM 748 C CA . LYS A 1 99 ? 0.055 -10.602 3.626 1.00 66.62 99 LYS A CA 1
ATOM 749 C C . LYS A 1 99 ? 0.138 -9.536 2.528 1.00 66.62 99 LYS A C 1
ATOM 751 O O . LYS A 1 99 ? -0.862 -8.926 2.153 1.00 66.62 99 LYS 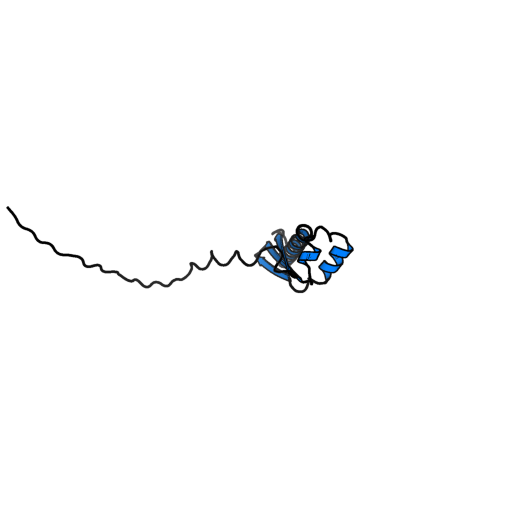A O 1
ATOM 756 N N . ARG A 1 100 ? 1.350 -9.285 2.026 1.00 74.62 100 ARG A N 1
ATOM 757 C CA . ARG A 1 100 ? 1.576 -8.378 0.892 1.00 74.62 100 ARG A CA 1
ATOM 758 C C . ARG A 1 100 ? 1.653 -9.174 -0.403 1.00 74.62 100 ARG A C 1
ATOM 760 O O . ARG A 1 100 ? 2.489 -10.065 -0.519 1.00 74.62 100 ARG A O 1
ATOM 767 N N . VAL A 1 101 ? 0.811 -8.832 -1.370 1.00 83.50 101 VAL A N 1
ATOM 768 C CA . VAL A 1 101 ? 0.930 -9.339 -2.743 1.00 83.50 101 VAL A CA 1
ATOM 769 C C . VAL A 1 101 ? 1.561 -8.233 -3.568 1.00 83.50 101 VAL A C 1
ATOM 771 O O . VAL A 1 101 ? 1.037 -7.123 -3.591 1.00 83.50 101 VAL A O 1
ATOM 774 N N . VAL A 1 102 ? 2.696 -8.515 -4.202 1.00 84.56 102 VAL A N 1
ATOM 775 C CA . VAL A 1 102 ? 3.361 -7.573 -5.105 1.00 84.56 102 VAL A CA 1
ATOM 776 C C . VAL A 1 102 ? 3.492 -8.231 -6.468 1.00 84.56 102 VAL A C 1
ATOM 778 O O . VAL A 1 102 ? 4.068 -9.310 -6.571 1.00 84.56 102 VAL A O 1
ATOM 781 N N . GLU A 1 103 ? 2.977 -7.566 -7.493 1.00 86.94 103 GLU A N 1
ATOM 782 C CA . GLU A 1 103 ? 3.142 -7.948 -8.894 1.00 86.94 103 GLU A CA 1
ATOM 783 C C . GLU A 1 103 ? 3.958 -6.850 -9.582 1.00 86.94 103 GLU A C 1
ATOM 785 O O . GLU A 1 103 ? 3.584 -5.681 -9.528 1.00 86.94 103 GLU A O 1
ATOM 790 N N . CYS A 1 104 ? 5.095 -7.210 -10.179 1.00 85.50 104 CYS A N 1
ATOM 791 C CA . CYS A 1 104 ? 5.966 -6.276 -10.892 1.00 85.50 104 CYS A CA 1
ATOM 792 C C . CYS A 1 104 ? 6.017 -6.629 -12.376 1.00 85.50 104 CYS A C 1
ATOM 794 O O . CYS A 1 104 ? 6.272 -7.778 -12.732 1.00 85.50 104 CYS A O 1
ATOM 796 N N . GLU A 1 105 ? 5.832 -5.619 -13.215 1.00 84.38 105 GLU A N 1
ATOM 797 C CA . GLU A 1 105 ? 5.941 -5.671 -14.665 1.00 84.38 105 GLU A CA 1
ATOM 798 C C . GLU A 1 105 ? 6.946 -4.592 -15.095 1.00 84.38 105 GLU A C 1
ATOM 800 O O . GLU A 1 105 ? 6.712 -3.391 -14.950 1.00 84.38 105 GLU A O 1
A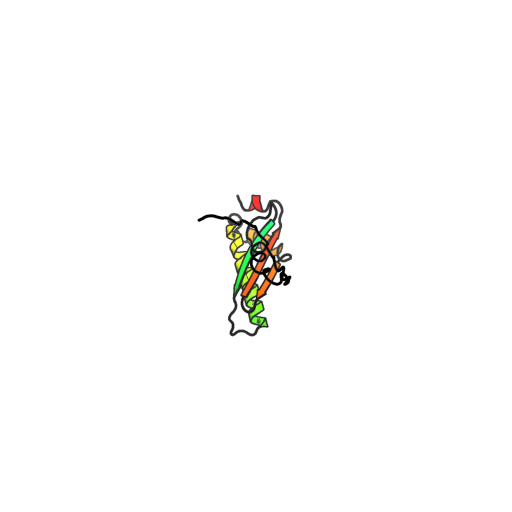TOM 805 N N . ASP A 1 106 ? 8.119 -5.033 -15.551 1.00 82.31 106 ASP A N 1
ATOM 806 C CA . ASP A 1 106 ? 9.243 -4.187 -15.962 1.00 82.31 106 ASP A CA 1
ATOM 807 C C . ASP A 1 106 ? 9.681 -3.126 -14.933 1.00 82.31 106 ASP A C 1
ATOM 809 O O . ASP A 1 106 ? 10.449 -3.416 -14.009 1.00 82.31 106 ASP A O 1
ATOM 813 N N . SER A 1 107 ? 9.265 -1.874 -15.140 1.00 82.12 107 SER A N 1
ATOM 814 C CA . SER A 1 107 ? 9.593 -0.693 -14.333 1.00 82.12 107 SER A CA 1
ATOM 815 C C . SER A 1 107 ? 8.476 -0.284 -13.374 1.00 82.12 107 SER A C 1
ATOM 817 O O . SER A 1 107 ? 8.650 0.672 -12.614 1.00 82.12 107 SER A O 1
ATOM 819 N N . THR A 1 108 ? 7.358 -1.007 -13.385 1.00 85.81 108 THR A N 1
ATOM 820 C CA . THR A 1 108 ? 6.164 -0.703 -12.604 1.00 85.81 108 THR A CA 1
ATOM 821 C C . THR A 1 108 ? 5.813 -1.888 -11.713 1.00 85.81 108 THR A C 1
ATOM 823 O O . THR A 1 108 ? 5.833 -3.039 -12.137 1.00 85.81 108 THR A O 1
ATOM 826 N N . CYS A 1 109 ? 5.474 -1.621 -10.459 1.00 89.75 109 CYS A N 1
ATOM 827 C CA . CYS A 1 109 ? 4.983 -2.621 -9.525 1.00 89.75 109 CYS A CA 1
ATOM 828 C C . CYS A 1 109 ? 3.640 -2.188 -8.951 1.00 89.75 109 CYS A C 1
ATOM 830 O O . CYS A 1 109 ? 3.394 -1.008 -8.716 1.00 89.75 109 CYS A O 1
ATOM 832 N N . ARG A 1 110 ? 2.791 -3.167 -8.667 1.00 90.81 110 ARG A N 1
ATOM 833 C CA . ARG A 1 110 ? 1.558 -3.023 -7.902 1.00 90.81 110 ARG A CA 1
ATOM 834 C C . ARG A 1 110 ? 1.696 -3.776 -6.595 1.00 90.81 110 ARG A C 1
ATOM 836 O O . ARG A 1 110 ? 2.125 -4.928 -6.590 1.00 90.81 110 ARG A O 1
ATOM 843 N N . ALA A 1 111 ? 1.317 -3.146 -5.490 1.00 90.06 111 ALA A N 1
ATOM 844 C CA . ALA A 1 111 ? 1.343 -3.755 -4.169 1.00 90.06 111 ALA A CA 1
ATOM 845 C C . ALA A 1 111 ? -0.047 -3.725 -3.541 1.00 90.06 111 ALA A C 1
ATOM 847 O O . ALA A 1 111 ? -0.730 -2.707 -3.558 1.00 90.06 111 ALA A O 1
ATOM 848 N N . ARG A 1 112 ? -0.469 -4.860 -2.980 1.00 88.75 112 ARG A N 1
ATOM 849 C CA . ARG A 1 112 ? -1.681 -4.984 -2.175 1.00 88.75 112 ARG A CA 1
ATOM 850 C C . ARG A 1 112 ? -1.258 -5.290 -0.764 1.00 88.75 112 ARG A C 1
ATOM 852 O O . ARG A 1 112 ? -0.650 -6.332 -0.514 1.00 88.75 112 ARG A O 1
ATOM 859 N N . VAL A 1 113 ? -1.609 -4.402 0.149 1.00 86.56 113 VAL A N 1
ATOM 860 C CA . VAL A 1 113 ? -1.431 -4.608 1.578 1.00 86.56 113 VAL A CA 1
ATOM 861 C C . VAL A 1 113 ? -2.777 -5.002 2.162 1.00 86.56 113 VAL A C 1
ATOM 863 O O . VAL A 1 113 ? -3.750 -4.258 2.061 1.00 86.56 113 VAL A O 1
ATOM 866 N N . VAL A 1 114 ? -2.840 -6.196 2.745 1.00 86.25 114 VAL A N 1
ATOM 867 C CA . VAL A 1 114 ? -4.023 -6.672 3.461 1.00 86.25 114 VAL A CA 1
ATOM 868 C C . VAL A 1 114 ? -3.797 -6.470 4.950 1.00 86.25 114 VAL A C 1
ATOM 870 O O . VAL A 1 114 ? -2.830 -6.989 5.506 1.00 86.25 114 VAL A O 1
ATOM 873 N N . ILE A 1 115 ? -4.692 -5.713 5.573 1.00 82.94 115 ILE A N 1
ATOM 874 C CA . ILE A 1 115 ? -4.685 -5.420 6.998 1.00 82.94 115 ILE A CA 1
ATOM 875 C C . ILE A 1 115 ? -5.825 -6.187 7.652 1.00 82.94 115 ILE A C 1
ATOM 877 O O . ILE A 1 115 ? -6.969 -6.020 7.243 1.00 82.94 115 ILE A O 1
ATOM 881 N N . GLU A 1 116 ? -5.521 -7.029 8.636 1.00 81.69 116 GLU A N 1
ATOM 882 C CA . GLU A 1 116 ? -6.506 -7.836 9.362 1.00 81.69 116 GLU A CA 1
ATOM 883 C C . GLU A 1 116 ? -6.461 -7.521 10.857 1.00 81.69 116 GLU A C 1
ATOM 885 O O . GLU A 1 116 ? -5.418 -7.652 11.493 1.00 81.69 116 GLU A O 1
ATOM 890 N N . LYS A 1 117 ? -7.597 -7.103 11.419 1.00 80.56 117 LYS A N 1
ATOM 891 C CA . LYS A 1 117 ? -7.770 -6.838 12.848 1.00 80.56 117 LYS A CA 1
ATOM 892 C C . LYS A 1 117 ? -9.239 -6.921 13.238 1.00 80.56 117 LYS A C 1
ATOM 894 O O . LYS A 1 117 ? -10.103 -6.534 12.460 1.00 80.56 117 LYS A O 1
ATOM 899 N N . ASP A 1 118 ? -9.531 -7.356 14.455 1.00 81.38 118 ASP A N 1
ATOM 900 C CA . ASP A 1 118 ? -10.907 -7.374 14.947 1.00 81.38 118 ASP A CA 1
ATOM 901 C C . ASP A 1 118 ? -11.511 -5.971 15.022 1.00 81.38 118 ASP A C 1
ATOM 903 O O . ASP A 1 118 ? -10.884 -5.032 15.524 1.00 81.38 118 ASP A O 1
ATOM 907 N N . LYS A 1 119 ? -12.749 -5.851 14.528 1.00 81.62 119 LYS A N 1
ATOM 908 C CA . LYS A 1 119 ? -13.539 -4.616 14.484 1.00 81.62 119 LYS A CA 1
ATOM 909 C C . LYS A 1 119 ? -12.818 -3.466 13.774 1.00 81.62 119 LYS A C 1
ATOM 911 O O . LYS A 1 119 ? -13.017 -2.301 14.109 1.00 81.62 119 LYS A O 1
ATOM 916 N N . LEU A 1 120 ? -11.971 -3.785 12.794 1.00 82.12 120 LEU A N 1
ATOM 917 C CA . LEU A 1 120 ? -11.174 -2.807 12.054 1.00 82.12 120 LEU A CA 1
ATOM 918 C C . LEU A 1 120 ? -12.053 -1.736 11.400 1.00 82.12 120 LEU A C 1
ATOM 920 O O . LEU A 1 120 ? -11.745 -0.553 11.487 1.00 82.12 120 LEU A O 1
ATOM 924 N N . ARG A 1 121 ? -13.155 -2.146 10.766 1.00 84.31 121 ARG A N 1
ATOM 925 C CA . ARG A 1 121 ? -14.087 -1.221 10.122 1.00 84.31 121 ARG A CA 1
ATOM 926 C C . ARG A 1 121 ? -14.710 -0.275 11.141 1.00 84.31 121 ARG A C 1
ATOM 928 O O . ARG A 1 121 ? -14.636 0.921 10.930 1.00 84.31 121 ARG A O 1
ATOM 935 N N . GLU A 1 122 ? -15.232 -0.789 12.252 1.00 83.25 122 GLU A N 1
ATOM 936 C CA . GLU A 1 122 ? -15.816 0.022 13.334 1.00 83.25 122 GLU A CA 1
ATOM 937 C C . GLU A 1 122 ? -14.800 1.015 13.925 1.00 83.25 122 GLU A C 1
ATOM 939 O O . GLU A 1 122 ? -15.122 2.179 14.128 1.00 83.25 122 GLU A O 1
ATOM 944 N N . GLN A 1 123 ? -13.551 0.585 14.135 1.00 77.12 123 GLN A N 1
ATOM 945 C CA . GLN A 1 123 ? -12.480 1.435 14.677 1.00 77.12 123 GLN A CA 1
ATOM 946 C C . GLN A 1 123 ? -12.027 2.545 13.721 1.00 77.12 123 GLN A C 1
ATOM 948 O O . GLN A 1 123 ? -11.455 3.540 14.168 1.00 77.12 123 GLN A O 1
ATOM 953 N N . CYS A 1 124 ? -12.219 2.349 12.418 1.00 77.00 124 CYS A N 1
ATOM 954 C CA . CYS A 1 124 ? -11.710 3.229 11.374 1.00 77.00 124 CYS A CA 1
ATOM 955 C C . CYS A 1 124 ? -12.790 4.093 10.709 1.00 77.00 124 CYS A C 1
ATOM 957 O O . CYS A 1 124 ? -12.498 5.219 10.319 1.00 77.00 124 CYS A O 1
ATOM 959 N N . SER A 1 125 ? -14.023 3.591 10.594 1.00 68.44 125 SER A N 1
ATOM 960 C CA . SER A 1 125 ? -15.180 4.289 10.022 1.00 68.44 125 SER A CA 1
ATOM 961 C C . SER A 1 125 ? -16.007 5.043 11.070 1.00 68.44 125 SER A C 1
ATOM 963 O O . SER A 1 125 ? -17.217 5.180 10.884 1.00 68.44 125 SER A O 1
ATOM 965 N N . GLY A 1 126 ? -15.372 5.435 12.179 1.00 51.81 126 GLY A N 1
ATOM 966 C CA . GLY A 1 126 ? -15.975 6.235 13.247 1.00 51.81 126 GLY A CA 1
ATOM 967 C C . GLY A 1 126 ? -16.291 7.655 12.807 1.00 51.81 126 GLY A C 1
ATOM 968 O O . GLY A 1 126 ? -15.464 8.234 12.066 1.00 51.81 126 GLY A O 1
#

Foldseek 3Di:
DDDDDDDDDDDDDPPDDDDPDDPPDPPPDPDPADFADDPQFKTKFKFKFFADPPDDQVVLQVRRQVRGVVRRLVCLCVQAVVQPDPVSSVVQVPPFPPDWDWDDDRGMIMIMTMTGGHRSNVNRVD

Sequence (126 aa):
MTMKRMTMSASLLVTGIFLPFCASSLACATGGWREGFRGENQLQLVGEGHANASLPQVQRQAMAKEAAIIDAMSHWTKFCAAQNTDEGIARFRVENQKKRVVECEDSTCRARVVIEKDKLREQCSG

Organism: Turneriella parva (strain ATCC BAA-1111 / DSM 21527 / NCTC 11395 / H) (NCBI:txid869212)

Secondary structure (DSSP, 8-state):
---------------------S-TTSSSSSSSS--EESSSSEEEEEEEEE--TTS-HHHHHHHHHHHHHHHHHHTHHHH-GGG-SHHHHHHHHHHTTTSEEEEEETTEEEEEEEEE-TTHHHHH--

pLDDT: mean 71.6, std 17.6, range [35.47, 92.12]